Protein AF-A0A227H976-F1 (afdb_monomer_lite)

Secondary structure (DSSP, 8-state):
-HHHHHHHHHHHHHHHHHHHHTSTTEEEEEEEEE-----TT-SSPPPPEEEEEEEEPTT----HHHHHHHHHT-

InterPro domains:
  IPR006182 Flagellar M-ring, N-terminal [PF01514] (2-74)
  IPR043427 Lipoprotein YscJ/Flagellar M-ring protein [PTHR30046] (1-74)
  IPR045851 AMP-binding enzyme domain superfamily [G3DSA:3.30.300.30] (1-74)

Structure (mmCIF, N/CA/C/O backbone):
data_AF-A0A227H976-F1
#
_entry.id   AF-A0A227H976-F1
#
loop_
_atom_site.group_PDB
_atom_site.id
_atom_site.type_symbol
_atom_site.label_atom_id
_atom_site.label_alt_id
_atom_site.label_comp_id
_atom_site.label_asym_id
_atom_site.label_entity_id
_atom_site.label_seq_id
_atom_site.pdbx_PDB_ins_code
_atom_site.Cartn_x
_atom_site.Cartn_y
_atom_site.Cartn_z
_atom_site.occupancy
_atom_site.B_iso_or_equiv
_atom_site.auth_seq_id
_atom_site.auth_comp_id
_atom_site.auth_asym_id
_atom_site.auth_atom_id
_atom_site.pdbx_PDB_model_num
ATOM 1 N N . GLN A 1 1 ? 23.020 2.892 -11.946 1.00 71.62 1 GLN A N 1
ATOM 2 C CA . GLN A 1 1 ? 21.641 2.885 -12.489 1.00 71.62 1 GLN A CA 1
ATOM 3 C C . GLN A 1 1 ? 20.709 1.941 -11.721 1.00 71.62 1 GLN A C 1
ATOM 5 O O . GLN A 1 1 ? 19.681 2.412 -11.263 1.00 71.62 1 GLN A O 1
ATOM 10 N N . ARG A 1 2 ? 21.070 0.670 -11.467 1.00 80.44 2 ARG A N 1
ATOM 11 C CA . ARG A 1 2 ? 20.226 -0.271 -10.690 1.00 80.44 2 ARG A CA 1
ATOM 12 C C . ARG A 1 2 ? 19.845 0.216 -9.279 1.00 80.44 2 ARG A C 1
ATOM 14 O O . ARG A 1 2 ? 18.698 0.076 -8.887 1.00 80.44 2 ARG A O 1
ATOM 21 N N . LEU A 1 3 ? 20.779 0.834 -8.546 1.00 87.50 3 LEU A N 1
ATOM 22 C CA . LEU A 1 3 ? 20.499 1.401 -7.214 1.00 87.50 3 LEU A CA 1
ATOM 23 C C . LEU A 1 3 ? 19.419 2.492 -7.244 1.00 87.50 3 LEU A C 1
ATOM 25 O O . LEU A 1 3 ? 18.598 2.561 -6.338 1.00 87.50 3 LEU A O 1
ATOM 29 N N . GLU A 1 4 ? 19.398 3.313 -8.296 1.00 88.50 4 GLU A N 1
ATOM 30 C CA . GLU A 1 4 ? 18.404 4.378 -8.442 1.00 88.50 4 GLU A CA 1
ATOM 31 C C . GLU A 1 4 ? 17.014 3.801 -8.728 1.00 88.50 4 GLU A C 1
ATOM 33 O O . GLU A 1 4 ? 16.033 4.234 -8.137 1.00 88.50 4 GLU A O 1
ATOM 38 N N . GLN A 1 5 ? 16.923 2.758 -9.558 1.00 87.31 5 GLN A N 1
ATOM 39 C CA . GLN A 1 5 ? 15.654 2.072 -9.823 1.00 87.31 5 GLN A CA 1
ATOM 40 C C . GLN A 1 5 ? 15.070 1.424 -8.561 1.00 87.31 5 GLN A C 1
ATOM 42 O O . GLN A 1 5 ? 13.879 1.577 -8.298 1.00 87.31 5 GLN A O 1
ATOM 47 N N . GLU A 1 6 ? 15.898 0.757 -7.752 1.00 90.81 6 GLU A N 1
ATOM 48 C CA . GLU A 1 6 ? 15.457 0.192 -6.468 1.00 90.81 6 GLU A CA 1
ATOM 49 C C . GLU A 1 6 ? 15.034 1.291 -5.482 1.00 90.81 6 GLU A C 1
ATOM 51 O O . GLU A 1 6 ? 14.032 1.147 -4.783 1.00 90.81 6 GLU A O 1
ATOM 56 N N . ARG A 1 7 ? 15.743 2.429 -5.459 1.00 92.62 7 ARG A N 1
ATOM 57 C CA . ARG A 1 7 ? 15.369 3.587 -4.636 1.00 92.62 7 ARG A CA 1
ATOM 58 C C . ARG A 1 7 ? 14.017 4.167 -5.053 1.00 92.62 7 ARG A C 1
ATOM 60 O O . ARG A 1 7 ? 13.189 4.448 -4.188 1.00 92.62 7 ARG A O 1
ATOM 67 N N . LEU A 1 8 ? 13.784 4.331 -6.355 1.00 93.44 8 LEU A N 1
ATOM 68 C CA . LEU A 1 8 ? 12.512 4.815 -6.894 1.00 93.44 8 LEU A CA 1
ATOM 69 C C . LEU A 1 8 ? 11.374 3.839 -6.593 1.00 93.44 8 LEU A C 1
ATOM 71 O O . LEU A 1 8 ? 10.306 4.269 -6.160 1.00 93.44 8 LEU A O 1
ATOM 75 N N . LYS A 1 9 ? 11.610 2.533 -6.757 1.00 94.06 9 LYS A N 1
ATOM 76 C CA . LYS A 1 9 ? 10.646 1.490 -6.396 1.00 94.06 9 LYS A CA 1
ATOM 77 C C . LYS A 1 9 ? 10.272 1.576 -4.914 1.00 94.06 9 LYS A C 1
ATOM 79 O O . LYS A 1 9 ? 9.091 1.690 -4.602 1.00 94.06 9 LYS A O 1
ATOM 84 N N . LEU A 1 10 ? 11.261 1.599 -4.020 1.00 96.12 10 LEU A N 1
ATOM 85 C CA . LEU A 1 10 ? 11.034 1.710 -2.578 1.00 96.12 10 LEU A CA 1
ATOM 86 C C . LEU A 1 10 ? 10.285 2.999 -2.211 1.00 96.12 10 LEU A C 1
ATOM 88 O O . LEU A 1 10 ? 9.441 2.999 -1.317 1.00 96.12 10 LEU A O 1
ATOM 92 N N . SER A 1 11 ? 10.587 4.109 -2.891 1.00 97.44 11 SER A N 1
ATOM 93 C CA . SER A 1 11 ? 9.865 5.368 -2.697 1.00 97.44 11 SER A CA 1
ATOM 94 C C . SER A 1 11 ? 8.389 5.231 -3.071 1.00 97.44 11 SER A C 1
ATOM 96 O O . SER A 1 11 ? 7.538 5.670 -2.303 1.00 97.44 11 SER A O 1
ATOM 98 N N . ARG A 1 12 ? 8.078 4.592 -4.207 1.00 96.50 12 ARG A N 1
ATOM 99 C CA . ARG A 1 12 ? 6.696 4.349 -4.652 1.00 96.50 12 ARG A CA 1
ATOM 100 C C . ARG A 1 12 ? 5.947 3.422 -3.699 1.00 96.50 12 ARG A C 1
ATOM 102 O O . ARG A 1 12 ? 4.841 3.747 -3.295 1.00 96.50 12 ARG A O 1
ATOM 109 N N . GLU A 1 13 ? 6.569 2.322 -3.276 1.00 98.00 13 GLU A N 1
ATOM 110 C CA . GLU A 1 13 ? 5.995 1.400 -2.282 1.00 98.00 13 GLU A CA 1
ATOM 111 C C . GLU A 1 13 ? 5.626 2.122 -0.978 1.00 98.00 13 GLU A C 1
ATOM 113 O O . GLU A 1 13 ? 4.556 1.893 -0.418 1.00 98.00 13 GLU A O 1
ATOM 118 N N . ARG A 1 14 ? 6.489 3.033 -0.506 1.00 98.38 14 ARG A N 1
ATOM 119 C CA . ARG A 1 14 ? 6.227 3.840 0.695 1.00 98.38 14 ARG A CA 1
ATOM 120 C C . ARG A 1 14 ? 5.116 4.862 0.489 1.00 98.38 14 ARG A C 1
ATOM 122 O O . ARG A 1 14 ? 4.292 5.010 1.380 1.00 98.38 14 ARG A O 1
ATOM 129 N N . GLN A 1 15 ? 5.096 5.548 -0.652 1.00 98.25 15 GLN A N 1
ATOM 130 C CA . GLN A 1 15 ? 4.050 6.522 -0.975 1.00 98.25 15 GLN A CA 1
ATOM 131 C C . GLN A 1 15 ? 2.675 5.854 -1.067 1.00 98.25 15 GLN A C 1
ATOM 133 O O . GLN A 1 15 ? 1.728 6.341 -0.461 1.00 98.25 15 GLN A O 1
ATOM 138 N N . LEU A 1 16 ? 2.581 4.707 -1.746 1.00 98.06 16 LEU A N 1
ATOM 139 C CA . LEU A 1 16 ? 1.345 3.927 -1.828 1.00 98.06 16 LEU A CA 1
ATOM 140 C C . LEU A 1 16 ? 0.905 3.429 -0.450 1.00 98.06 16 LEU A C 1
ATOM 142 O O . LEU A 1 16 ? -0.263 3.552 -0.097 1.00 98.06 16 LEU A O 1
ATOM 146 N N . ALA A 1 17 ? 1.838 2.914 0.359 1.00 98.56 17 ALA A N 1
ATOM 147 C CA . ALA A 1 17 ? 1.526 2.498 1.722 1.00 98.56 17 ALA A CA 1
ATOM 148 C C . ALA A 1 17 ? 0.981 3.664 2.566 1.00 98.56 17 ALA A C 1
ATOM 150 O O . ALA A 1 17 ? -0.024 3.491 3.244 1.00 98.56 17 ALA A O 1
ATOM 151 N N . GLN A 1 18 ? 1.599 4.846 2.484 1.00 98.38 18 GLN A N 1
ATOM 152 C CA . GLN A 1 18 ? 1.139 6.042 3.196 1.00 98.38 18 GLN A CA 1
ATOM 153 C C . GLN A 1 18 ? -0.254 6.483 2.741 1.00 98.38 18 GLN A C 1
ATOM 155 O O . GLN A 1 18 ? -1.095 6.745 3.591 1.00 98.38 18 GLN A O 1
ATOM 160 N N . ALA A 1 19 ? -0.521 6.498 1.433 1.00 98.25 19 ALA A N 1
ATOM 161 C CA . ALA A 1 19 ? -1.835 6.854 0.899 1.00 98.25 19 ALA A CA 1
ATOM 162 C C . ALA A 1 19 ? -2.932 5.878 1.362 1.00 98.25 19 ALA A C 1
ATOM 164 O O . ALA A 1 19 ? -4.004 6.295 1.789 1.00 98.25 19 ALA A O 1
ATOM 165 N N . ILE A 1 20 ? -2.654 4.570 1.353 1.00 98.12 20 ILE A N 1
ATOM 166 C CA . ILE A 1 20 ? -3.600 3.553 1.839 1.00 98.12 20 ILE A CA 1
ATOM 167 C C . ILE A 1 20 ? -3.825 3.677 3.360 1.00 98.12 20 ILE A C 1
ATOM 169 O O . ILE A 1 20 ? -4.926 3.423 3.845 1.00 98.12 20 ILE A O 1
ATOM 173 N N . GLU A 1 21 ? -2.810 4.090 4.127 1.00 98.00 21 GLU A N 1
ATOM 174 C CA . GLU A 1 21 ? -2.920 4.349 5.574 1.00 98.00 21 GLU A CA 1
ATOM 175 C C . GLU A 1 21 ? -3.789 5.573 5.923 1.00 98.00 21 GLU A C 1
ATOM 177 O O . GLU A 1 21 ? -4.206 5.700 7.073 1.00 98.00 21 GLU A O 1
ATOM 182 N N . GLU A 1 22 ? -4.128 6.444 4.964 1.00 96.94 22 GLU A N 1
ATOM 183 C CA . GLU A 1 22 ? -5.086 7.542 5.184 1.00 96.94 22 GLU A CA 1
ATOM 1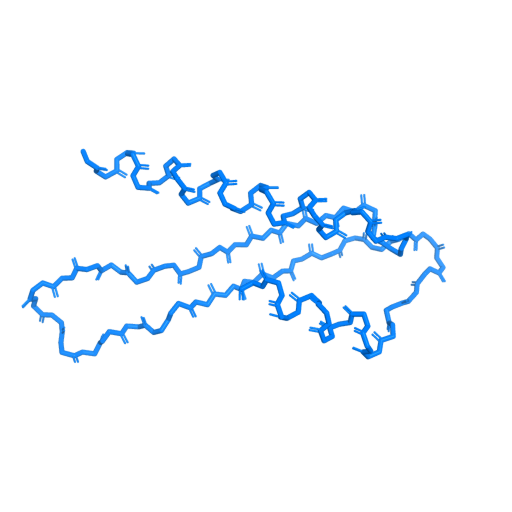84 C C . GLU A 1 22 ? -6.535 7.039 5.334 1.00 96.94 22 GLU A C 1
ATOM 186 O O . GLU A 1 22 ? -7.403 7.742 5.864 1.00 96.94 22 GLU A O 1
ATOM 191 N N . MET A 1 23 ? -6.817 5.801 4.916 1.00 95.88 23 MET A N 1
ATOM 192 C CA . MET A 1 23 ? -8.121 5.168 5.102 1.00 95.88 23 MET A CA 1
ATOM 193 C C . MET A 1 23 ? -8.342 4.830 6.581 1.00 95.88 23 MET A C 1
ATOM 195 O O . MET A 1 23 ? -7.582 4.079 7.186 1.00 95.88 23 MET A O 1
ATOM 199 N N . LYS A 1 24 ? -9.447 5.303 7.169 1.00 95.56 24 LYS A N 1
ATOM 200 C CA . LYS A 1 24 ? -9.775 5.139 8.605 1.00 95.56 24 LYS A CA 1
ATOM 201 C C . LYS A 1 24 ? -9.705 3.684 9.113 1.00 95.56 24 LYS A C 1
ATOM 203 O O . LYS A 1 24 ? -9.445 3.427 10.291 1.00 95.56 24 LYS A O 1
ATOM 208 N N . GLN A 1 25 ? -10.004 2.730 8.241 1.00 96.69 25 GLN A N 1
ATOM 209 C CA . GLN A 1 25 ? -10.065 1.297 8.514 1.00 96.69 25 GLN A CA 1
ATOM 210 C C . GLN A 1 25 ? -8.667 0.672 8.586 1.00 96.69 25 GLN A C 1
ATOM 212 O O . GLN A 1 25 ? -8.512 -0.393 9.185 1.00 96.69 25 GLN A O 1
ATOM 217 N N . VAL A 1 26 ? -7.658 1.314 7.995 1.00 97.62 26 VAL A N 1
ATOM 218 C CA . VAL A 1 26 ? -6.296 0.804 7.862 1.00 97.62 26 VAL A CA 1
ATOM 219 C C . VAL A 1 26 ? -5.417 1.424 8.942 1.00 97.62 26 VAL A C 1
ATOM 221 O O . VAL A 1 26 ? -5.246 2.630 9.030 1.00 97.62 26 VAL A O 1
ATOM 224 N N . ARG A 1 27 ? -4.819 0.575 9.777 1.00 98.06 27 ARG A N 1
ATOM 225 C CA . ARG A 1 27 ? -3.835 0.986 10.786 1.00 98.06 27 ARG A CA 1
ATOM 226 C C . ARG A 1 27 ? -2.413 0.997 10.228 1.00 98.06 27 ARG A C 1
ATOM 228 O O . ARG A 1 27 ? -1.566 1.736 10.721 1.00 98.06 27 ARG A O 1
ATOM 235 N N . LYS A 1 28 ? -2.123 0.090 9.294 1.00 98.38 28 LYS A N 1
ATOM 236 C CA . LYS A 1 28 ? -0.810 -0.047 8.660 1.00 98.38 28 LYS A CA 1
ATOM 237 C C . LYS A 1 28 ? -0.939 -0.702 7.294 1.00 98.38 28 LYS A C 1
ATOM 239 O O . LYS A 1 28 ? -1.667 -1.690 7.175 1.00 98.38 28 LYS A O 1
ATOM 244 N N . ALA A 1 29 ? -0.162 -0.241 6.325 1.00 98.44 29 ALA A N 1
ATOM 245 C CA . ALA A 1 29 ? -0.054 -0.839 5.005 1.00 98.44 29 ALA A CA 1
ATOM 246 C C . ALA A 1 29 ? 1.399 -1.201 4.669 1.00 98.44 29 ALA A C 1
ATOM 248 O O . ALA A 1 29 ? 2.369 -0.595 5.130 1.00 98.44 29 ALA A O 1
ATOM 249 N N . ARG A 1 30 ? 1.563 -2.239 3.850 1.00 98.44 30 ARG A N 1
ATOM 250 C CA . ARG A 1 30 ? 2.820 -2.561 3.169 1.00 98.44 30 ARG A CA 1
ATOM 251 C C . ARG A 1 30 ? 2.502 -2.898 1.726 1.00 98.44 30 ARG A C 1
ATOM 253 O O . ARG A 1 30 ? 1.662 -3.758 1.479 1.00 98.44 30 ARG A O 1
ATOM 260 N N . VAL A 1 31 ? 3.205 -2.252 0.806 1.00 98.38 31 VAL A N 1
ATOM 261 C CA . VAL A 1 31 ? 3.056 -2.468 -0.633 1.00 98.38 31 VAL A CA 1
ATOM 262 C C . VAL A 1 31 ? 4.355 -3.046 -1.172 1.00 98.38 31 VAL A C 1
ATOM 264 O O . VAL A 1 31 ? 5.434 -2.551 -0.851 1.00 98.38 31 VAL A O 1
ATOM 267 N N . LEU A 1 32 ? 4.245 -4.109 -1.963 1.00 97.56 32 LEU A N 1
ATOM 268 C CA . LEU A 1 32 ? 5.353 -4.723 -2.685 1.00 97.56 32 LEU A CA 1
ATOM 269 C C . LEU A 1 32 ? 5.073 -4.601 -4.178 1.00 97.56 32 LEU A C 1
ATOM 271 O O . LEU A 1 32 ? 4.145 -5.232 -4.678 1.00 97.56 32 LEU A O 1
ATOM 275 N N . LEU A 1 33 ? 5.877 -3.807 -4.881 1.00 95.44 33 LEU A N 1
ATOM 276 C CA . LEU A 1 33 ? 5.771 -3.629 -6.324 1.00 95.44 33 LEU A CA 1
ATOM 277 C C . LEU A 1 33 ? 6.645 -4.659 -7.048 1.00 95.44 33 LEU A C 1
ATOM 279 O O . LEU A 1 33 ? 7.874 -4.687 -6.922 1.00 95.44 33 LEU A O 1
ATOM 283 N N . ALA A 1 34 ? 6.022 -5.495 -7.863 1.00 92.38 34 ALA A N 1
ATOM 284 C CA . ALA A 1 34 ? 6.690 -6.373 -8.807 1.00 92.38 34 ALA A CA 1
ATOM 285 C C . ALA A 1 34 ? 6.805 -5.650 -10.155 1.00 92.38 34 ALA A C 1
ATOM 287 O O . ALA A 1 34 ? 5.941 -5.762 -11.018 1.00 92.38 34 ALA A O 1
ATOM 288 N N . LEU A 1 35 ? 7.876 -4.866 -10.318 1.00 88.38 35 LEU A N 1
ATOM 289 C CA . LEU A 1 35 ? 8.172 -4.171 -11.573 1.00 88.38 35 LEU A CA 1
ATOM 290 C C . LEU A 1 35 ? 8.937 -5.100 -12.532 1.00 88.38 35 LEU A C 1
ATOM 292 O O . LEU A 1 35 ? 9.906 -5.740 -12.098 1.00 88.38 35 LEU A O 1
ATOM 296 N N . PRO A 1 36 ? 8.572 -5.160 -13.826 1.00 83.69 36 PRO A N 1
ATOM 297 C CA . PRO A 1 36 ? 9.309 -5.956 -14.794 1.00 83.69 36 PRO A CA 1
ATOM 298 C C . PRO A 1 36 ? 10.735 -5.454 -14.972 1.00 83.69 36 PRO A C 1
ATOM 300 O O . PR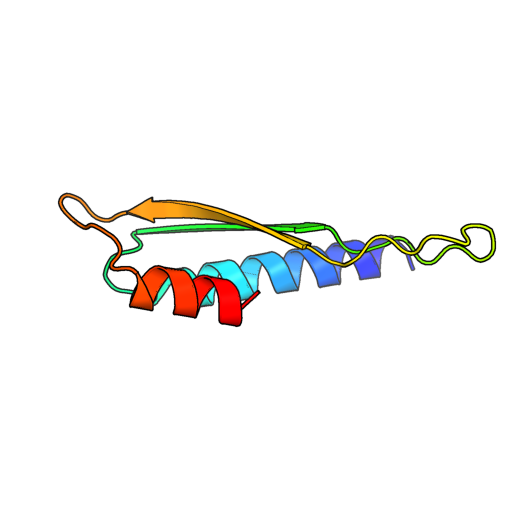O A 1 36 ? 11.017 -4.254 -15.005 1.00 83.69 36 PRO A O 1
ATOM 303 N N . LYS A 1 37 ? 11.658 -6.398 -15.143 1.00 77.19 37 LYS A N 1
ATOM 304 C CA . LYS A 1 37 ? 13.031 -6.081 -15.527 1.00 77.19 37 LYS A CA 1
ATOM 305 C C . LYS A 1 37 ? 13.071 -5.884 -17.037 1.00 77.19 37 LYS A C 1
ATOM 307 O O . LYS A 1 37 ? 12.868 -6.838 -17.783 1.00 77.19 37 LYS A O 1
ATOM 312 N N . HIS A 1 38 ? 13.380 -4.669 -17.481 1.00 67.56 38 HIS A N 1
ATOM 313 C CA . HIS A 1 38 ? 13.633 -4.401 -18.894 1.00 67.56 38 HIS A CA 1
ATOM 314 C C . HIS A 1 38 ? 14.846 -5.223 -19.350 1.00 67.56 38 HIS A C 1
ATOM 316 O O . HIS A 1 38 ? 15.970 -4.984 -18.909 1.00 67.56 38 HIS A O 1
ATOM 322 N N . SER A 1 39 ? 14.616 -6.213 -20.210 1.00 67.62 39 SER A N 1
ATOM 323 C CA . SER A 1 39 ? 15.665 -7.031 -20.813 1.00 67.62 39 SER A CA 1
ATOM 324 C C . SER A 1 39 ? 15.438 -7.105 -22.312 1.00 67.62 39 SER A C 1
ATOM 326 O O . SER A 1 39 ? 14.364 -7.494 -22.761 1.00 67.62 39 SER A O 1
ATOM 328 N N . VAL A 1 40 ? 16.477 -6.791 -23.087 1.00 69.44 40 VAL A N 1
ATOM 329 C CA . VAL A 1 40 ? 16.474 -6.920 -24.556 1.00 69.44 40 VAL A CA 1
ATOM 330 C C . VAL A 1 40 ? 16.390 -8.380 -25.030 1.00 69.44 40 VAL A C 1
ATOM 332 O O . VAL A 1 40 ? 16.247 -8.629 -26.222 1.00 69.44 40 VAL A O 1
ATOM 335 N N . PHE A 1 41 ? 16.460 -9.348 -24.109 1.00 71.69 41 PHE A N 1
ATOM 336 C CA . PHE A 1 41 ? 16.469 -10.783 -24.402 1.00 71.69 41 PHE A CA 1
ATOM 337 C C . PHE A 1 41 ? 15.155 -11.508 -24.063 1.00 71.69 41 PHE A C 1
ATOM 339 O O . PHE A 1 41 ? 15.046 -12.705 -24.325 1.00 71.69 41 PHE A O 1
ATOM 346 N N . VAL A 1 42 ? 14.153 -10.832 -23.485 1.00 66.81 42 VAL A N 1
ATOM 347 C CA . VAL A 1 42 ? 12.906 -11.479 -23.038 1.00 66.81 42 VAL A CA 1
ATOM 348 C C . VAL A 1 42 ? 11.729 -11.027 -23.908 1.00 66.81 42 VAL A C 1
ATOM 350 O O . VAL A 1 42 ? 11.395 -9.849 -23.941 1.00 66.81 42 VAL A O 1
ATOM 353 N N . ARG A 1 43 ? 11.083 -11.975 -24.610 1.00 65.25 43 ARG A N 1
ATOM 354 C CA . ARG A 1 43 ? 9.888 -11.719 -25.448 1.00 65.25 43 ARG A CA 1
ATOM 355 C C . ARG A 1 43 ? 8.579 -11.618 -24.650 1.00 65.25 43 ARG A C 1
ATOM 357 O O . ARG A 1 43 ? 7.606 -11.093 -25.173 1.00 65.25 43 ARG A O 1
ATOM 364 N N . HIS A 1 44 ? 8.550 -12.124 -23.415 1.00 64.56 44 HIS A N 1
ATOM 365 C CA . HIS A 1 44 ? 7.416 -12.009 -22.492 1.00 64.56 44 HIS A CA 1
ATOM 366 C C . HIS A 1 44 ? 7.751 -10.998 -21.394 1.00 64.56 44 HIS A C 1
ATOM 368 O O . HIS A 1 44 ? 8.444 -11.319 -20.428 1.00 64.56 44 HIS A O 1
ATOM 374 N N . ASN A 1 45 ? 7.289 -9.761 -21.559 1.00 66.88 45 ASN A N 1
ATOM 375 C CA . ASN A 1 45 ? 7.377 -8.772 -20.495 1.00 66.88 45 ASN A CA 1
ATOM 376 C C . ASN A 1 45 ? 6.407 -9.202 -19.383 1.00 66.88 45 ASN A C 1
ATOM 378 O O . ASN A 1 45 ? 5.225 -9.388 -19.661 1.00 66.88 45 ASN A O 1
ATOM 382 N N . GLN A 1 46 ? 6.888 -9.415 -18.155 1.00 75.69 46 GLN A N 1
ATOM 383 C CA . GLN A 1 46 ? 5.969 -9.602 -17.028 1.00 75.69 46 GLN A CA 1
ATOM 384 C C . GLN A 1 46 ? 5.180 -8.308 -16.836 1.00 75.69 46 GLN A C 1
ATOM 386 O O . GLN A 1 46 ? 5.755 -7.220 -16.862 1.00 75.69 46 GLN A O 1
ATOM 391 N N . GLU A 1 47 ? 3.869 -8.411 -16.669 1.00 83.25 47 GLU A N 1
ATOM 392 C CA . GLU A 1 47 ? 3.080 -7.245 -16.293 1.00 83.25 47 GLU A CA 1
ATOM 393 C C . GLU A 1 47 ? 3.486 -6.790 -14.891 1.00 83.25 47 GLU A C 1
ATOM 395 O O . GLU A 1 47 ? 3.853 -7.599 -14.029 1.00 83.25 47 GLU A O 1
ATOM 400 N N . ALA A 1 48 ? 3.476 -5.475 -14.680 1.00 88.19 48 ALA A N 1
ATOM 401 C CA . ALA A 1 48 ? 3.684 -4.941 -13.348 1.00 88.19 48 ALA A CA 1
ATOM 402 C C . ALA A 1 48 ? 2.533 -5.401 -12.448 1.00 88.19 48 ALA A C 1
ATOM 404 O O . ALA A 1 48 ? 1.379 -5.404 -12.865 1.00 88.19 48 ALA A O 1
ATOM 405 N N . SER A 1 49 ? 2.847 -5.795 -11.220 1.00 92.94 49 SER A N 1
ATOM 406 C CA . SER A 1 49 ? 1.832 -6.154 -10.229 1.00 92.94 49 SER A CA 1
ATOM 407 C C . SER A 1 49 ? 2.209 -5.639 -8.849 1.00 92.94 49 SER A C 1
ATOM 409 O O . SER A 1 49 ? 3.360 -5.272 -8.594 1.00 92.94 49 SER A O 1
ATOM 411 N N . ALA A 1 50 ? 1.231 -5.609 -7.950 1.00 96.06 50 ALA A N 1
ATOM 412 C CA . ALA A 1 50 ? 1.411 -5.189 -6.573 1.00 96.06 50 ALA A CA 1
ATOM 413 C C . ALA A 1 50 ? 0.839 -6.234 -5.613 1.00 96.06 50 ALA A C 1
ATOM 415 O O . ALA A 1 50 ? -0.168 -6.882 -5.887 1.00 96.06 50 ALA A O 1
ATOM 416 N N . SER A 1 51 ? 1.480 -6.397 -4.459 1.00 97.12 51 SER A N 1
ATOM 417 C CA . SER A 1 51 ? 0.908 -7.110 -3.317 1.00 97.12 51 SER A CA 1
ATOM 418 C C . SER A 1 51 ? 0.754 -6.143 -2.157 1.00 97.12 51 SER A C 1
ATOM 420 O O . SER A 1 51 ? 1.720 -5.485 -1.762 1.00 97.12 51 SER A O 1
ATOM 422 N N . VAL A 1 52 ? -0.456 -6.071 -1.609 1.00 97.81 52 VAL A N 1
ATOM 423 C CA . VAL A 1 52 ? -0.804 -5.153 -0.526 1.00 97.81 52 VAL A CA 1
ATOM 424 C C . VAL A 1 52 ? -1.147 -5.956 0.722 1.00 97.81 52 VAL A C 1
ATOM 426 O O . VAL A 1 52 ? -2.019 -6.820 0.704 1.00 97.81 52 VAL A O 1
ATOM 429 N N . PHE A 1 53 ? -0.458 -5.659 1.819 1.00 98.06 53 PHE A N 1
ATOM 430 C CA . PHE A 1 53 ? -0.730 -6.232 3.133 1.00 98.06 53 PHE A CA 1
ATOM 4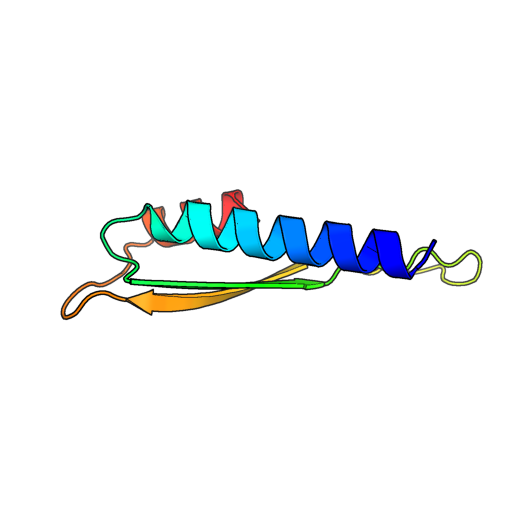31 C C . PHE A 1 53 ? -1.254 -5.147 4.059 1.00 98.06 53 PHE A C 1
ATOM 433 O O . PHE A 1 53 ? -0.608 -4.112 4.233 1.00 98.06 53 PHE A O 1
ATOM 440 N N . LEU A 1 54 ? -2.394 -5.415 4.692 1.00 97.94 54 LEU A N 1
ATOM 441 C CA . LEU A 1 54 ? -3.088 -4.458 5.543 1.00 97.94 54 LEU A CA 1
ATOM 442 C C . LEU A 1 54 ? -3.178 -4.989 6.968 1.00 97.94 54 LEU A C 1
ATOM 444 O O . LEU A 1 54 ? -3.511 -6.146 7.209 1.00 97.94 54 LEU A O 1
ATOM 448 N N . THR A 1 55 ? -2.894 -4.120 7.929 1.00 98.19 55 THR A N 1
ATOM 449 C CA . THR A 1 55 ? -3.326 -4.295 9.314 1.00 98.19 55 THR A CA 1
ATOM 450 C C . THR A 1 55 ? -4.514 -3.376 9.519 1.00 98.19 55 THR A C 1
ATOM 452 O O . THR A 1 55 ? -4.360 -2.158 9.431 1.00 98.19 55 THR A O 1
ATOM 455 N N . LEU A 1 56 ? -5.689 -3.941 9.779 1.00 98.00 56 LEU A N 1
ATOM 456 C CA . LEU A 1 56 ? -6.893 -3.151 10.012 1.00 98.00 56 LEU A CA 1
ATOM 457 C C . LEU A 1 56 ? -6.957 -2.646 11.457 1.00 98.00 56 LEU A C 1
ATOM 459 O O . LEU A 1 56 ? -6.376 -3.231 12.377 1.00 98.00 56 LEU A O 1
ATOM 463 N N . SER A 1 57 ? -7.667 -1.541 11.646 1.00 96.81 57 SER A N 1
ATOM 464 C CA . SER A 1 57 ? -8.058 -1.040 12.960 1.00 96.81 57 SER A CA 1
ATOM 465 C C . SER A 1 57 ? -8.941 -2.066 13.682 1.00 96.81 57 SER A C 1
ATOM 467 O O . SER A 1 57 ? -9.675 -2.829 13.054 1.00 96.81 57 SER A O 1
ATOM 469 N N . THR A 1 58 ? -8.885 -2.105 15.014 1.00 95.94 58 THR A N 1
ATOM 470 C CA . THR A 1 58 ? -9.655 -3.071 15.813 1.00 95.94 58 THR A C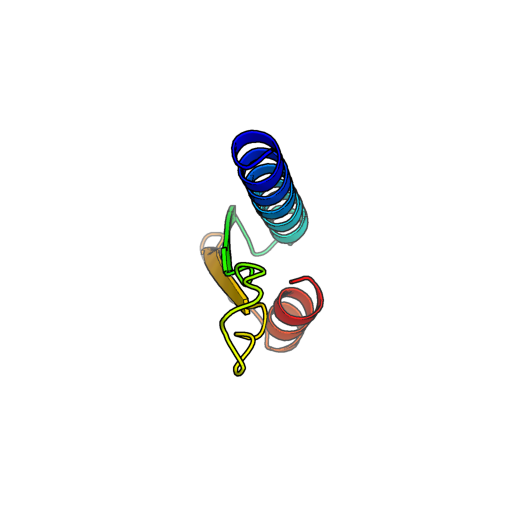A 1
ATOM 471 C C . THR A 1 58 ? -11.151 -2.975 15.508 1.00 95.94 58 THR A C 1
ATOM 473 O O . THR A 1 58 ? -11.737 -1.900 15.613 1.00 95.94 58 THR A O 1
ATOM 476 N N . GLY A 1 59 ? -11.768 -4.101 15.136 1.00 95.25 59 GLY A N 1
ATOM 477 C CA . GLY A 1 59 ? -13.190 -4.167 14.781 1.00 95.25 59 GLY A CA 1
ATOM 478 C C . GLY A 1 59 ? -13.542 -3.572 13.411 1.00 95.25 59 GLY A C 1
ATOM 479 O O . GLY A 1 59 ? -14.713 -3.587 13.037 1.00 95.25 59 GLY A O 1
ATOM 480 N N . ALA A 1 60 ? -12.563 -3.064 12.656 1.00 95.38 60 ALA A N 1
ATOM 481 C CA . ALA A 1 60 ? -12.778 -2.610 11.290 1.00 95.38 60 ALA A CA 1
ATOM 482 C C . ALA A 1 60 ? -12.820 -3.795 10.318 1.00 95.38 60 ALA A C 1
ATOM 484 O O . ALA A 1 60 ? -12.135 -4.801 10.493 1.00 95.38 60 ALA A O 1
ATOM 485 N N . ASN A 1 61 ? -13.610 -3.632 9.263 1.00 95.50 61 ASN A N 1
ATOM 486 C CA . ASN A 1 61 ? -13.626 -4.494 8.091 1.00 95.50 61 ASN A CA 1
ATOM 487 C C . ASN A 1 61 ? -13.555 -3.600 6.858 1.00 95.50 61 ASN A C 1
ATOM 489 O O . ASN A 1 61 ? -14.021 -2.460 6.913 1.00 95.50 61 ASN A O 1
ATOM 493 N N . LEU A 1 62 ? -13.002 -4.128 5.769 1.00 96.06 62 LEU A N 1
ATOM 494 C CA . LEU A 1 62 ? -13.034 -3.446 4.484 1.00 96.06 62 LEU A CA 1
ATOM 495 C C . LEU A 1 62 ? -14.315 -3.802 3.740 1.00 96.06 62 LEU A C 1
ATOM 497 O O . LEU A 1 62 ? -14.664 -4.975 3.597 1.00 96.06 62 LEU A O 1
ATOM 501 N N . LYS A 1 63 ? -15.014 -2.781 3.258 1.00 96.12 63 LYS A N 1
ATOM 502 C CA . LYS A 1 63 ? -16.095 -2.939 2.285 1.00 96.12 63 LYS A CA 1
ATOM 503 C C . LYS A 1 63 ? -15.494 -3.185 0.905 1.00 96.12 63 LYS A C 1
ATOM 505 O O . LYS A 1 63 ? -14.391 -2.726 0.628 1.00 96.12 63 LYS A O 1
ATOM 510 N N . GLN A 1 64 ? -16.253 -3.816 0.010 1.00 96.38 64 GLN A N 1
ATOM 511 C CA . GLN A 1 64 ? -15.800 -4.062 -1.364 1.00 96.38 64 GLN A CA 1
ATOM 512 C C . GLN A 1 64 ? -15.305 -2.778 -2.048 1.00 96.38 64 GLN A C 1
ATOM 514 O O . GLN A 1 64 ? -14.212 -2.765 -2.586 1.00 96.38 64 GLN A O 1
ATOM 519 N N . GLN A 1 65 ? -16.027 -1.666 -1.891 1.00 96.25 65 GLN A N 1
ATOM 520 C CA . GLN A 1 65 ? -15.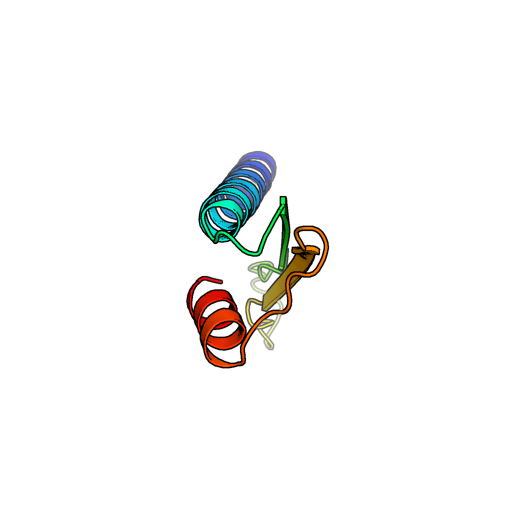621 -0.371 -2.443 1.00 96.25 65 GLN A CA 1
ATOM 521 C C . GLN A 1 65 ? -14.261 0.129 -1.915 1.00 96.25 65 GLN A C 1
ATOM 523 O O . GLN A 1 65 ? -13.513 0.774 -2.645 1.00 96.25 65 GLN A O 1
ATOM 528 N N . GLU A 1 66 ? -13.928 -0.151 -0.651 1.00 95.69 66 GLU A N 1
ATOM 529 C CA . GLU A 1 66 ? -12.625 0.206 -0.074 1.00 95.69 66 GLU A CA 1
ATOM 530 C C . GLU A 1 66 ? -11.520 -0.692 -0.648 1.00 95.69 66 GLU A C 1
ATOM 532 O O . GLU A 1 66 ? 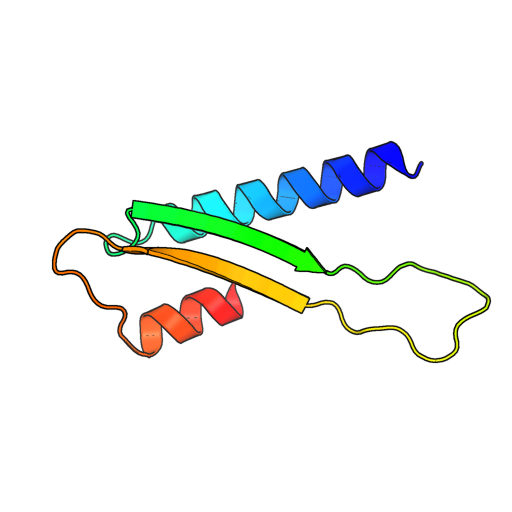-10.427 -0.209 -0.921 1.00 95.69 66 GLU A O 1
ATOM 537 N N . VAL A 1 67 ? -11.816 -1.975 -0.891 1.00 96.62 67 VAL A N 1
ATOM 538 C CA . VAL A 1 67 ? -10.903 -2.900 -1.582 1.00 96.62 67 VAL A CA 1
ATOM 539 C C . VAL A 1 67 ? -10.665 -2.453 -3.024 1.00 96.62 67 VAL A C 1
ATOM 541 O O . VAL A 1 67 ? -9.513 -2.354 -3.432 1.00 96.62 67 VAL A O 1
ATOM 544 N N . ASP A 1 68 ? -11.724 -2.124 -3.764 1.00 97.25 68 ASP A N 1
ATOM 545 C CA . ASP A 1 68 ? -11.636 -1.658 -5.152 1.00 97.25 68 ASP A CA 1
ATOM 546 C C . ASP A 1 68 ? -10.809 -0.366 -5.240 1.00 97.25 68 ASP A C 1
ATOM 548 O O . ASP A 1 68 ? -9.899 -0.267 -6.056 1.00 97.25 68 ASP A O 1
ATOM 552 N N . SER A 1 69 ? -11.019 0.572 -4.307 1.00 96.12 69 SER A N 1
ATOM 553 C CA . SER A 1 69 ? -10.209 1.798 -4.220 1.00 96.12 69 SER A CA 1
ATOM 554 C C . SER A 1 69 ? -8.720 1.501 -3.999 1.00 96.12 69 SER A C 1
ATOM 556 O O . SER A 1 69 ? -7.867 2.207 -4.526 1.00 96.12 69 SER A O 1
ATOM 558 N N . ILE A 1 70 ? -8.386 0.467 -3.215 1.00 96.75 70 ILE A N 1
ATOM 559 C CA . ILE A 1 70 ? -6.993 0.049 -2.996 1.00 96.75 70 ILE A CA 1
ATOM 560 C C . ILE A 1 70 ? -6.392 -0.561 -4.263 1.00 96.75 70 ILE A C 1
ATOM 562 O O . ILE A 1 70 ? -5.219 -0.320 -4.537 1.00 96.75 70 ILE A O 1
ATOM 566 N N . VAL A 1 71 ? -7.177 -1.321 -5.028 1.00 96.50 71 VAL A N 1
ATOM 567 C CA . VAL A 1 71 ? -6.746 -1.894 -6.311 1.00 96.50 71 VAL A CA 1
ATOM 568 C C . VAL A 1 71 ? -6.493 -0.794 -7.342 1.00 96.50 71 VAL A C 1
ATOM 570 O O . VAL A 1 71 ? -5.468 -0.835 -8.011 1.00 96.50 71 VAL A O 1
ATOM 573 N N . ASP A 1 72 ? -7.358 0.217 -7.419 1.00 95.38 72 ASP A N 1
ATOM 574 C CA . ASP A 1 72 ? -7.208 1.335 -8.361 1.00 95.38 72 ASP A CA 1
ATOM 575 C C . ASP A 1 72 ? -5.987 2.227 -8.061 1.00 95.38 72 ASP A C 1
ATOM 577 O O . ASP A 1 72 ? -5.498 2.937 -8.942 1.00 95.38 72 ASP A O 1
ATOM 581 N N . MET A 1 73 ? -5.488 2.218 -6.820 1.00 93.06 73 MET A N 1
ATOM 582 C CA . MET A 1 73 ? -4.317 3.004 -6.419 1.00 93.06 73 MET A CA 1
ATOM 583 C C . MET A 1 73 ? -2.971 2.401 -6.855 1.00 93.06 73 MET A C 1
ATOM 585 O O . MET A 1 73 ? -1.984 3.144 -6.867 1.00 93.06 73 MET A O 1
ATOM 589 N N . VAL A 1 74 ? -2.884 1.095 -7.145 1.00 91.81 74 VAL A N 1
ATOM 590 C CA . VAL A 1 74 ? -1.602 0.358 -7.270 1.00 91.81 74 VAL A CA 1
ATOM 591 C C . VAL A 1 74 ? -1.215 -0.060 -8.683 1.00 91.81 74 VAL A C 1
ATOM 593 O O . VAL A 1 74 ? -2.099 -0.292 -9.529 1.00 91.81 74 VAL A O 1
#

Radius of gyration: 14.89 Å; chains: 1; bounding box: 38×20×41 Å

Sequence (74 aa):
QRLEQERLKLSRERQLAQAIEEMKQVRKARVLLALPKHSVFVRHNQEASASVFLTLSTGANLKQQEVDSIVDMV

pLDDT: mean 91.29, std 9.96, range [64.56, 98.56]

Organism: Vibrio parahaemolyticus (NCBI:txid670)

Foldseek 3Di:
DVVVVVVVQVVLQVVLFVVLCVPQFFVGKGKDWDAFDDDPPDPDTDDIDMDMDTDTDVPGDDDPVSVVVSVVSD